Protein AF-Q2N746-F1 (afdb_monomer_lite)

Radius of gyration: 33.72 Å; chains: 1; bounding box: 62×57×76 Å

Secondary structure (DSSP, 8-state):
--HHHHHHHHHHHHHHHHH-----HHHH---------HHHHTTT--PPPPP-HHHHTTTTHHHHHHHHHHHHHHHHHHHHHHHHHHHHHHHHHHHHHHHHHHHHHHHHH-

Organism: Erythrobacter litoralis (strain HTCC2594) (NCBI:txid314225)

Sequence (110 aa):
MNTLRLGLVAAGTLALAACGGAEDASDEAMADTVEMPADEAMADVTEEPVADDAAVAGTDDADDAANVRAAEQASTEAAGEAAAAAAADVQAAIDAAEGAAADAEDAVER

Foldseek 3Di:
DVVVVVVVVVVVVVVCVVVPPPPVCCVVDPPPPPPQPPCNVCVPPPDDDDDDVVVVPCPVCPVVVVVVVVVVVVVVVVVVVVVVVVVVVVVVVVVVVVVVVVVVVVVVVD

pLDDT: mean 78.34, std 15.54, range [49.16, 98.44]

Structure (mmCIF, N/CA/C/O backbone):
data_AF-Q2N746-F1
#
_entry.id   AF-Q2N746-F1
#
loop_
_atom_site.group_PDB
_atom_site.id
_atom_site.type_symbol
_atom_site.label_atom_id
_atom_site.label_alt_id
_atom_site.label_comp_id
_atom_site.label_asym_id
_atom_site.label_entity_id
_atom_site.label_seq_id
_atom_site.pdbx_PDB_ins_code
_atom_site.Cartn_x
_atom_site.Cartn_y
_atom_site.Cartn_z
_atom_site.occupancy
_atom_site.B_iso_or_equiv
_atom_site.auth_seq_id
_atom_site.auth_comp_id
_atom_site.auth_asym_id
_atom_site.auth_atom_id
_atom_site.pdbx_PDB_model_num
ATOM 1 N N . MET A 1 1 ? -34.026 -27.835 1.831 1.00 54.91 1 MET A N 1
ATOM 2 C CA . MET A 1 1 ? -32.956 -27.462 0.868 1.00 54.91 1 MET A CA 1
ATOM 3 C C . MET A 1 1 ? -31.530 -27.545 1.438 1.00 54.91 1 MET A C 1
ATOM 5 O O . MET A 1 1 ? -30.602 -27.175 0.733 1.00 54.91 1 MET A O 1
ATOM 9 N N . ASN A 1 2 ? -31.310 -28.070 2.656 1.00 51.53 2 ASN A N 1
ATOM 10 C CA . ASN A 1 2 ? -29.958 -28.207 3.229 1.00 51.53 2 ASN A CA 1
ATOM 11 C C . ASN A 1 2 ? -29.318 -29.591 3.017 1.00 51.53 2 ASN A C 1
ATOM 13 O O . ASN A 1 2 ? -28.110 -29.734 3.132 1.00 51.53 2 ASN A O 1
ATOM 17 N N . THR A 1 3 ? -30.114 -30.601 2.661 1.00 56.78 3 THR A N 1
ATOM 18 C CA . THR A 1 3 ? -29.651 -31.976 2.412 1.00 56.78 3 THR A CA 1
ATOM 19 C C . THR A 1 3 ? -28.999 -32.146 1.038 1.00 56.78 3 THR A C 1
ATOM 21 O O . THR A 1 3 ? -28.053 -32.911 0.904 1.00 56.78 3 THR A O 1
ATOM 24 N N . LEU A 1 4 ? -29.433 -31.377 0.030 1.00 60.44 4 LEU A N 1
ATOM 25 C CA . LEU A 1 4 ? -28.872 -31.425 -1.328 1.00 60.44 4 LEU A CA 1
ATOM 26 C C . LEU A 1 4 ? -27.426 -30.894 -1.390 1.00 60.44 4 LEU A C 1
ATOM 28 O O . LEU A 1 4 ? -26.620 -31.384 -2.171 1.00 60.44 4 LEU A O 1
ATOM 32 N N . ARG A 1 5 ? -27.080 -29.928 -0.527 1.00 60.81 5 ARG A N 1
ATOM 33 C CA . ARG A 1 5 ? -25.721 -29.363 -0.436 1.00 60.81 5 ARG A CA 1
ATOM 34 C C . ARG A 1 5 ? -24.724 -30.331 0.204 1.00 60.81 5 ARG A C 1
ATOM 36 O O . ARG A 1 5 ? -23.565 -30.341 -0.186 1.00 60.81 5 ARG A O 1
ATOM 43 N N . LEU A 1 6 ? -25.182 -31.173 1.133 1.00 60.16 6 LEU A N 1
ATOM 44 C CA . LEU A 1 6 ? -24.327 -32.144 1.818 1.00 60.16 6 LEU A CA 1
ATOM 45 C C . LEU A 1 6 ? -23.906 -33.300 0.893 1.00 60.16 6 LEU A C 1
ATOM 47 O O . LEU A 1 6 ? -22.786 -33.791 0.991 1.00 60.16 6 LEU A O 1
ATOM 51 N N . GLY A 1 7 ? -24.770 -33.689 -0.053 1.00 59.88 7 GLY A N 1
ATOM 52 C CA . GLY A 1 7 ? -24.459 -34.734 -1.036 1.00 59.88 7 GLY A CA 1
ATOM 53 C C . GLY A 1 7 ? -23.423 -34.321 -2.088 1.00 59.88 7 GLY A C 1
ATOM 54 O O . GLY A 1 7 ? -22.619 -35.147 -2.509 1.00 59.88 7 GLY A O 1
ATOM 55 N N . LEU A 1 8 ? -23.396 -33.044 -2.487 1.00 63.72 8 LEU A N 1
ATOM 56 C CA . LEU A 1 8 ? -22.484 -32.555 -3.530 1.00 63.72 8 LEU A CA 1
ATOM 57 C C . LEU A 1 8 ? -21.027 -32.463 -3.043 1.00 63.72 8 LEU A C 1
ATOM 59 O O . LEU A 1 8 ? -20.106 -32.760 -3.798 1.00 63.72 8 LEU A O 1
ATOM 63 N N . VAL A 1 9 ? -20.821 -32.140 -1.762 1.00 64.69 9 VAL A N 1
ATOM 64 C CA . VAL A 1 9 ? -19.487 -32.130 -1.135 1.00 64.69 9 VAL A CA 1
ATOM 65 C C . VAL A 1 9 ? -18.905 -33.546 -1.043 1.00 64.69 9 VAL A C 1
ATOM 67 O O . VAL A 1 9 ? -17.720 -33.738 -1.297 1.00 64.69 9 VAL A O 1
ATOM 70 N N . ALA A 1 10 ? -19.740 -34.550 -0.757 1.00 62.53 10 ALA A N 1
ATOM 71 C CA . ALA A 1 10 ? -19.304 -35.944 -0.656 1.00 62.53 10 ALA A CA 1
ATOM 72 C C . ALA A 1 10 ? -18.904 -36.560 -2.012 1.00 62.53 10 ALA A C 1
ATOM 74 O O . ALA A 1 10 ? -18.025 -37.413 -2.063 1.00 62.53 10 ALA A O 1
ATOM 75 N N . ALA A 1 11 ? -19.518 -36.125 -3.117 1.00 61.44 11 ALA A N 1
ATOM 76 C CA . ALA A 1 11 ? -19.143 -36.589 -4.454 1.00 61.44 11 ALA A CA 1
ATOM 77 C C . ALA A 1 11 ? -17.825 -35.962 -4.948 1.00 61.44 11 ALA A C 1
ATOM 79 O O . ALA A 1 11 ? -17.054 -36.617 -5.649 1.00 61.44 11 ALA A O 1
ATOM 80 N N . GLY A 1 12 ? -17.540 -34.713 -4.556 1.00 62.84 12 GLY A N 1
ATOM 81 C CA . GLY A 1 12 ? -16.310 -34.013 -4.935 1.00 62.84 12 GLY A CA 1
ATOM 82 C C . GLY A 1 12 ? -15.044 -34.645 -4.349 1.00 62.84 12 GLY A C 1
ATOM 83 O O . GLY A 1 12 ? -14.039 -34.751 -5.045 1.00 62.84 12 GLY A O 1
ATOM 84 N N . THR A 1 13 ? -15.091 -35.135 -3.107 1.00 62.78 13 THR A N 1
ATOM 85 C CA . THR A 1 13 ? -13.925 -35.770 -2.467 1.00 62.78 13 THR A CA 1
ATOM 86 C C . THR A 1 13 ? -13.558 -37.114 -3.102 1.00 62.78 13 THR A C 1
ATOM 88 O O . THR A 1 13 ? -12.373 -37.416 -3.220 1.00 62.78 13 THR A O 1
ATOM 91 N N . LEU A 1 14 ? -14.537 -37.890 -3.589 1.00 60.69 14 LEU A N 1
ATOM 92 C CA . LEU A 1 14 ? -14.268 -39.126 -4.340 1.00 60.69 14 LEU A CA 1
ATOM 93 C C . LEU A 1 14 ? -13.684 -38.852 -5.737 1.00 60.69 14 LEU A C 1
ATOM 95 O O . LEU A 1 14 ? -12.874 -39.641 -6.216 1.00 60.69 14 LEU A O 1
ATOM 99 N N . ALA A 1 15 ? -14.060 -37.741 -6.380 1.00 62.09 15 ALA A N 1
ATOM 100 C CA . ALA A 1 15 ? -13.501 -37.340 -7.674 1.00 62.09 15 ALA A CA 1
ATOM 101 C C . ALA A 1 15 ? -12.069 -36.780 -7.550 1.00 62.09 15 ALA A C 1
ATOM 103 O O . ALA A 1 15 ? -11.232 -37.068 -8.403 1.00 62.09 15 ALA A O 1
ATOM 104 N N . LEU A 1 16 ? -11.755 -36.050 -6.469 1.00 57.09 16 LEU A N 1
ATOM 105 C CA . LEU A 1 16 ? -10.382 -35.623 -6.165 1.00 57.09 16 LEU A CA 1
ATOM 106 C C . LEU A 1 16 ? -9.461 -36.809 -5.850 1.00 57.09 16 LEU A C 1
ATOM 108 O O . LEU A 1 16 ? -8.300 -36.775 -6.228 1.00 57.09 16 LEU A O 1
ATOM 112 N N . ALA A 1 17 ? -9.965 -37.875 -5.221 1.00 59.19 17 ALA A N 1
ATOM 113 C CA . ALA A 1 17 ? -9.172 -39.083 -4.973 1.00 59.19 17 ALA A CA 1
ATOM 114 C C . ALA A 1 17 ? -8.845 -39.870 -6.258 1.00 59.19 17 ALA A C 1
ATOM 116 O O . ALA A 1 17 ? -7.874 -40.617 -6.287 1.00 59.19 17 ALA A O 1
ATOM 117 N N . ALA A 1 18 ? -9.637 -39.699 -7.322 1.00 56.69 18 ALA A N 1
ATOM 118 C CA . ALA A 1 18 ? -9.404 -40.336 -8.619 1.00 56.69 18 ALA A CA 1
ATOM 119 C C . ALA A 1 18 ? -8.591 -39.467 -9.599 1.00 56.69 18 ALA A C 1
ATOM 121 O O . ALA A 1 18 ? -8.059 -39.995 -10.570 1.00 56.69 18 ALA A O 1
ATOM 122 N N . CYS A 1 19 ? -8.499 -38.151 -9.365 1.00 62.19 19 CYS A N 1
ATOM 123 C CA . CYS A 1 19 ? -7.763 -37.197 -10.209 1.00 62.19 19 CYS A CA 1
ATOM 124 C C . CYS A 1 19 ? -6.642 -36.455 -9.448 1.00 62.19 19 CYS A C 1
ATOM 126 O O . CYS A 1 19 ? -6.139 -35.435 -9.912 1.00 62.19 19 CYS A O 1
ATOM 128 N N . GLY A 1 20 ? -6.293 -36.939 -8.258 1.00 57.47 20 GLY A N 1
ATOM 129 C CA . GLY A 1 20 ? -5.381 -36.298 -7.313 1.00 57.47 20 GLY A CA 1
ATOM 130 C C . GLY A 1 20 ? -4.724 -37.316 -6.389 1.00 57.47 20 GLY A C 1
ATOM 131 O O . GLY A 1 20 ? -4.547 -37.055 -5.199 1.00 57.47 20 GLY A O 1
ATOM 132 N N . GLY A 1 21 ? -4.370 -38.482 -6.940 1.00 56.94 21 GLY A N 1
ATOM 133 C CA . GLY A 1 21 ? -3.205 -39.194 -6.438 1.00 56.94 21 GLY A CA 1
ATOM 134 C C . GLY A 1 21 ? -2.034 -38.231 -6.574 1.00 56.94 21 GLY A C 1
ATOM 135 O O . GLY A 1 21 ? -1.675 -37.828 -7.673 1.00 56.94 21 GLY A O 1
ATOM 136 N N . ALA A 1 22 ? -1.532 -37.730 -5.452 1.00 62.94 22 ALA A N 1
ATOM 137 C CA . ALA A 1 22 ? -0.241 -37.073 -5.443 1.00 62.94 22 ALA A CA 1
ATOM 138 C C . ALA A 1 22 ? 0.797 -38.196 -5.436 1.00 62.94 22 ALA A C 1
ATOM 140 O O . ALA A 1 22 ? 1.380 -38.497 -4.395 1.00 62.94 22 ALA A O 1
ATOM 141 N N . GLU A 1 23 ? 0.948 -38.895 -6.562 1.00 61.31 23 GLU A N 1
ATOM 142 C CA . GLU A 1 23 ? 2.216 -39.555 -6.828 1.00 61.31 23 GLU A CA 1
ATOM 143 C C . GLU A 1 23 ? 3.280 -38.450 -6.842 1.00 61.31 23 GLU A C 1
ATOM 145 O O . GLU A 1 23 ? 3.201 -37.500 -7.627 1.00 61.31 23 GLU A O 1
ATOM 150 N N . ASP A 1 24 ? 4.219 -38.516 -5.900 1.00 58.41 24 ASP A N 1
ATOM 151 C CA . ASP A 1 24 ? 5.359 -37.613 -5.853 1.00 58.41 24 ASP A CA 1
ATOM 152 C C . ASP A 1 24 ? 6.273 -37.936 -7.038 1.00 58.41 24 ASP A C 1
ATOM 154 O O . ASP A 1 24 ? 7.184 -38.746 -6.935 1.00 58.41 24 ASP A O 1
ATOM 158 N N . ALA A 1 25 ? 6.019 -37.304 -8.187 1.00 59.12 25 ALA A N 1
ATOM 159 C CA . ALA A 1 25 ? 6.818 -37.479 -9.404 1.00 59.12 25 ALA A CA 1
ATOM 160 C C . ALA A 1 25 ? 8.294 -37.050 -9.239 1.00 59.12 25 ALA A C 1
ATOM 162 O O . ALA A 1 25 ? 9.078 -37.165 -10.181 1.00 59.12 25 ALA A O 1
ATOM 163 N N . SER A 1 26 ? 8.660 -36.534 -8.062 1.00 61.50 26 SER A N 1
ATOM 164 C CA . SER A 1 26 ? 10.025 -36.203 -7.666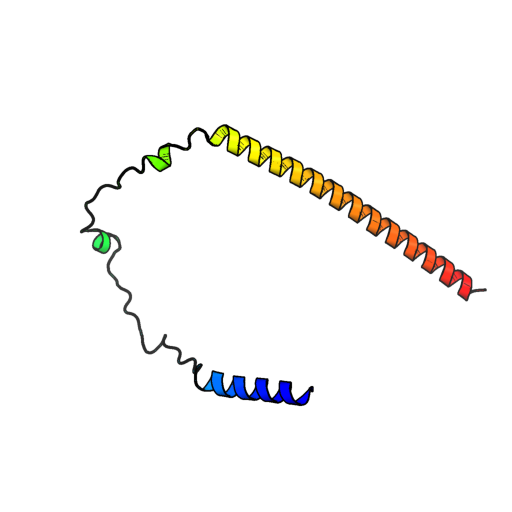 1.00 61.50 26 SER A CA 1
ATOM 165 C C . SER A 1 26 ? 10.938 -37.437 -7.603 1.00 61.50 26 SER A C 1
ATOM 167 O O . SER A 1 26 ? 12.134 -37.296 -7.849 1.00 61.50 26 SER A O 1
ATOM 169 N N . ASP A 1 27 ? 10.399 -38.632 -7.318 1.00 61.16 27 ASP A N 1
ATOM 170 C CA . ASP A 1 27 ? 11.186 -39.871 -7.194 1.00 61.16 27 ASP A CA 1
ATOM 171 C C . ASP A 1 27 ? 11.374 -40.602 -8.544 1.00 61.16 27 ASP A C 1
ATOM 173 O O . ASP A 1 27 ? 12.452 -41.138 -8.818 1.00 61.16 27 ASP A O 1
ATOM 177 N N . GLU A 1 28 ? 10.368 -40.610 -9.431 1.00 61.41 28 GLU A N 1
ATOM 178 C CA . GLU A 1 28 ? 10.468 -41.248 -10.759 1.00 61.41 28 GLU A CA 1
ATOM 179 C C . GLU A 1 28 ? 11.226 -40.411 -11.798 1.00 61.41 28 GLU A C 1
ATOM 181 O O . GLU A 1 28 ? 11.710 -40.952 -12.797 1.00 61.41 28 GLU A O 1
ATOM 186 N N . ALA A 1 29 ? 11.345 -39.104 -11.571 1.00 62.84 29 ALA A N 1
ATOM 187 C CA . ALA A 1 29 ? 12.133 -38.200 -12.390 1.00 62.84 29 ALA A CA 1
ATOM 188 C C . ALA A 1 29 ? 13.227 -37.566 -11.530 1.00 62.84 29 ALA A C 1
ATOM 190 O O . ALA A 1 29 ? 13.160 -36.391 -11.174 1.00 62.84 29 ALA A O 1
ATOM 191 N N . MET A 1 30 ? 14.285 -38.336 -11.264 1.00 61.53 30 MET A N 1
ATOM 192 C CA . MET A 1 30 ? 15.605 -37.752 -11.032 1.00 61.53 30 MET A CA 1
ATOM 193 C C . MET A 1 30 ? 15.964 -36.992 -12.310 1.00 61.53 30 MET A C 1
ATOM 195 O O . MET A 1 30 ? 16.533 -37.559 -13.240 1.00 61.53 30 MET A O 1
ATOM 199 N N . ALA A 1 31 ? 15.515 -35.740 -12.418 1.00 65.69 31 ALA A N 1
ATOM 200 C CA . ALA A 1 31 ? 15.947 -34.857 -13.477 1.00 65.69 31 ALA A CA 1
ATOM 201 C C . ALA A 1 31 ? 17.453 -34.730 -13.292 1.00 65.69 31 ALA A C 1
ATOM 203 O O . ALA A 1 31 ? 17.905 -34.121 -12.322 1.00 65.69 31 ALA A O 1
ATOM 204 N N . ASP A 1 32 ? 18.214 -35.378 -14.174 1.00 68.25 32 ASP A N 1
ATOM 205 C CA . ASP A 1 32 ? 19.646 -35.167 -14.249 1.00 68.25 32 ASP A CA 1
ATOM 206 C C . ASP A 1 32 ? 19.844 -33.651 -14.297 1.00 68.25 32 ASP A C 1
ATOM 208 O O . ASP A 1 32 ? 19.348 -32.983 -15.212 1.00 68.25 32 ASP A O 1
ATOM 212 N N . THR A 1 33 ? 20.493 -33.085 -13.275 1.00 66.38 33 THR A N 1
ATOM 213 C CA . THR A 1 33 ? 20.951 -31.702 -13.350 1.00 66.38 33 THR A CA 1
ATOM 214 C C . THR A 1 33 ? 21.718 -31.612 -14.657 1.00 66.38 33 THR A C 1
ATOM 216 O O . THR A 1 33 ? 22.663 -32.368 -14.882 1.00 66.38 33 THR A O 1
ATOM 219 N N . VAL A 1 34 ? 21.276 -30.739 -15.559 1.00 73.88 34 VAL A N 1
ATOM 220 C CA . VAL A 1 34 ? 22.076 -30.385 -16.726 1.00 73.88 34 VAL A CA 1
ATOM 221 C C . VAL A 1 34 ? 23.309 -29.679 -16.180 1.00 73.88 34 VAL A C 1
ATOM 223 O O . VAL A 1 34 ? 23.308 -28.472 -15.967 1.00 73.88 34 VAL A O 1
ATOM 226 N N . GLU A 1 35 ? 24.354 -30.461 -15.915 1.00 74.81 35 GLU A N 1
ATOM 227 C CA . GLU A 1 35 ? 25.698 -30.038 -15.501 1.00 74.81 35 GLU A CA 1
ATOM 228 C C . GLU A 1 35 ? 26.431 -29.330 -16.655 1.00 74.81 35 GLU A C 1
ATOM 230 O O . GLU A 1 35 ? 27.645 -29.447 -16.795 1.00 74.81 35 GLU A O 1
ATOM 235 N N . MET A 1 36 ? 25.699 -28.639 -17.534 1.00 75.81 36 MET A N 1
ATOM 236 C CA . MET A 1 36 ? 26.289 -27.804 -18.566 1.00 75.81 36 MET A CA 1
ATOM 237 C C . MET A 1 36 ? 26.576 -26.447 -17.925 1.00 75.81 36 MET A C 1
ATOM 239 O O . MET A 1 36 ? 25.630 -25.752 -17.535 1.00 75.81 36 MET A O 1
ATOM 243 N N . PRO A 1 37 ? 27.855 -26.059 -17.771 1.00 84.50 37 PRO A N 1
ATOM 244 C CA . PRO A 1 37 ? 28.205 -24.747 -17.255 1.00 84.50 37 PRO A CA 1
ATOM 245 C C . PRO A 1 37 ? 27.498 -23.660 -18.066 1.00 84.50 37 PRO A C 1
ATOM 247 O O . PRO A 1 37 ? 27.369 -23.774 -19.284 1.00 84.50 37 PRO A O 1
ATOM 250 N N . ALA A 1 38 ? 27.065 -22.587 -17.402 1.00 83.62 38 ALA A N 1
ATOM 251 C CA . ALA A 1 38 ? 26.378 -21.480 -18.071 1.00 83.62 38 ALA A CA 1
ATOM 252 C C . ALA A 1 38 ? 27.196 -20.921 -19.251 1.00 83.62 38 ALA A C 1
ATOM 254 O O . ALA A 1 38 ? 26.629 -20.568 -20.280 1.00 83.62 38 ALA A O 1
ATOM 255 N N . ASP A 1 39 ? 28.525 -20.912 -19.127 1.00 81.44 39 ASP A N 1
ATOM 256 C CA . ASP A 1 39 ? 29.441 -20.495 -20.190 1.00 81.44 39 ASP A CA 1
ATOM 257 C C . ASP A 1 39 ? 29.398 -21.423 -21.416 1.00 81.44 39 ASP A C 1
ATOM 259 O O . ASP A 1 39 ? 29.478 -20.951 -22.546 1.00 81.44 39 ASP A O 1
ATOM 263 N N . GLU A 1 40 ? 29.233 -22.734 -21.215 1.00 84.25 40 GLU A N 1
ATOM 264 C CA . GLU A 1 40 ? 29.100 -23.711 -22.303 1.00 84.25 40 GLU A CA 1
ATOM 265 C C . GLU A 1 40 ? 27.735 -23.587 -22.992 1.00 84.25 40 GLU A C 1
ATOM 267 O O . GLU A 1 40 ? 27.656 -23.625 -24.216 1.00 84.25 40 GLU A O 1
ATOM 272 N N . ALA A 1 41 ? 26.672 -23.324 -22.225 1.00 85.00 41 ALA A N 1
ATOM 273 C CA . ALA A 1 41 ? 25.336 -23.062 -22.764 1.00 85.00 41 ALA A CA 1
ATOM 274 C C . ALA A 1 41 ? 25.265 -21.776 -23.611 1.00 85.00 41 ALA A C 1
ATOM 276 O O . ALA A 1 41 ? 24.439 -21.669 -24.517 1.00 85.00 41 ALA A O 1
ATOM 277 N N . MET A 1 42 ? 26.121 -20.799 -23.307 1.00 86.38 42 MET A N 1
ATOM 278 C CA . MET A 1 42 ? 26.188 -19.501 -23.981 1.00 86.38 42 MET A CA 1
ATOM 279 C C . MET A 1 42 ? 27.262 -19.451 -25.079 1.00 86.38 42 MET A C 1
ATOM 281 O O . MET A 1 42 ? 27.395 -18.421 -25.735 1.00 86.38 42 MET A O 1
ATOM 285 N N . ALA A 1 43 ? 28.025 -20.529 -25.301 1.00 89.12 43 ALA A N 1
ATOM 286 C CA . ALA A 1 43 ? 29.184 -20.526 -26.199 1.00 89.12 43 ALA A CA 1
ATOM 287 C C . ALA A 1 43 ? 28.823 -20.222 -27.665 1.00 89.12 43 ALA A C 1
ATOM 289 O O . ALA A 1 43 ? 29.626 -19.638 -28.393 1.00 89.12 43 ALA A O 1
ATOM 290 N N . ASP A 1 44 ? 27.611 -20.598 -28.077 1.00 89.25 44 ASP A N 1
ATOM 291 C CA . ASP A 1 44 ? 27.092 -20.375 -29.429 1.00 89.25 44 ASP A CA 1
ATOM 292 C C . ASP A 1 44 ? 26.393 -19.010 -29.594 1.00 89.25 44 ASP A C 1
ATOM 294 O O . ASP A 1 44 ? 26.041 -18.636 -30.713 1.00 89.25 44 ASP A O 1
ATOM 298 N N . VAL A 1 45 ? 26.201 -18.248 -28.508 1.00 90.38 45 VAL A N 1
ATOM 299 C CA . VAL A 1 45 ? 25.636 -16.891 -28.556 1.00 90.38 45 VAL A CA 1
ATOM 300 C C . VAL A 1 45 ? 26.769 -15.914 -28.843 1.00 90.38 45 VAL A C 1
ATOM 302 O O . VAL A 1 45 ? 27.617 -15.642 -27.993 1.00 90.38 45 VAL A O 1
ATOM 305 N N . THR A 1 46 ? 26.793 -15.387 -30.062 1.00 88.56 46 THR A N 1
ATOM 306 C CA . THR A 1 46 ? 27.853 -14.470 -30.530 1.00 88.56 46 THR A CA 1
ATOM 307 C C . THR A 1 46 ? 27.327 -13.073 -30.828 1.00 88.56 46 THR A C 1
ATOM 309 O O . THR A 1 46 ? 28.097 -12.147 -31.079 1.00 88.56 46 THR A O 1
ATOM 312 N N . GLU A 1 47 ? 26.008 -12.923 -30.795 1.00 90.12 47 GLU A N 1
ATOM 313 C CA . GLU A 1 47 ? 25.297 -11.694 -31.051 1.00 90.12 47 GLU A CA 1
ATOM 314 C C . GLU A 1 47 ? 25.542 -10.691 -29.926 1.00 90.12 47 GLU A C 1
ATOM 316 O O . GLU A 1 47 ? 25.318 -10.962 -28.744 1.00 90.12 47 GLU A O 1
ATOM 321 N N . GLU A 1 48 ? 25.966 -9.490 -30.310 1.00 87.50 48 GLU A N 1
ATOM 322 C CA . GLU A 1 48 ? 25.987 -8.366 -29.388 1.00 87.50 48 GLU A CA 1
ATOM 323 C C . GLU A 1 48 ? 24.547 -7.969 -29.025 1.00 87.50 48 GLU A C 1
ATOM 325 O O . GLU A 1 48 ? 23.658 -8.000 -29.887 1.00 87.50 48 GLU A O 1
ATOM 330 N N . PRO A 1 49 ? 24.291 -7.577 -27.764 1.00 84.69 49 PRO A N 1
ATOM 331 C CA . PRO A 1 49 ? 22.985 -7.075 -27.371 1.00 84.69 49 PRO A CA 1
ATOM 332 C C . PRO A 1 49 ? 22.619 -5.869 -28.241 1.00 84.69 49 PRO A C 1
ATOM 334 O O . PRO A 1 49 ? 23.366 -4.894 -28.335 1.00 84.69 49 PRO A O 1
ATOM 337 N N . VAL A 1 50 ? 21.456 -5.941 -28.885 1.00 89.81 50 VAL A N 1
ATOM 338 C CA . VAL A 1 50 ? 20.948 -4.844 -29.710 1.00 89.81 50 VAL A CA 1
ATOM 339 C C . VAL A 1 50 ? 20.470 -3.728 -28.788 1.00 89.81 50 VAL A C 1
ATOM 341 O O . VAL A 1 50 ? 19.714 -3.975 -27.848 1.00 89.81 50 VAL A O 1
ATOM 344 N N . ALA A 1 51 ? 20.912 -2.500 -29.057 1.00 85.44 51 ALA A N 1
ATOM 345 C CA . ALA A 1 51 ? 20.440 -1.331 -28.333 1.00 85.44 51 ALA A CA 1
ATOM 346 C C . ALA A 1 51 ? 18.931 -1.146 -28.554 1.00 85.44 51 ALA A C 1
ATOM 348 O O . ALA A 1 51 ? 18.457 -1.116 -29.690 1.00 85.44 51 ALA A O 1
ATOM 349 N N . ASP A 1 52 ? 18.188 -1.020 -27.458 1.00 86.19 52 ASP A N 1
ATOM 350 C CA . ASP A 1 52 ? 16.777 -0.656 -27.493 1.00 86.19 52 ASP A CA 1
ATOM 351 C C . ASP A 1 52 ? 16.655 0.873 -27.478 1.00 86.19 52 ASP A C 1
ATOM 353 O O . ASP A 1 52 ? 16.711 1.506 -26.423 1.00 86.19 52 ASP A O 1
ATOM 357 N N . ASP A 1 53 ? 16.498 1.475 -28.658 1.00 79.44 53 ASP A N 1
ATOM 358 C CA . ASP A 1 53 ? 16.341 2.926 -28.805 1.00 79.44 53 ASP A CA 1
ATOM 359 C C . ASP A 1 53 ? 15.098 3.460 -28.061 1.00 79.44 53 ASP A C 1
ATOM 361 O O . ASP A 1 53 ? 15.083 4.620 -27.639 1.00 79.44 53 ASP A O 1
ATOM 365 N N . ALA A 1 54 ? 14.069 2.627 -27.842 1.00 79.56 54 ALA A N 1
ATOM 366 C CA . ALA A 1 54 ? 12.888 3.016 -27.071 1.00 79.56 54 ALA A CA 1
ATOM 367 C C . ALA A 1 54 ? 13.176 3.094 -25.563 1.00 79.56 54 ALA A C 1
ATOM 369 O O . ALA A 1 54 ? 12.528 3.877 -24.868 1.00 79.56 54 ALA A O 1
ATOM 370 N N . ALA A 1 55 ? 14.186 2.376 -25.064 1.00 72.12 55 ALA A N 1
ATOM 371 C CA . ALA A 1 55 ?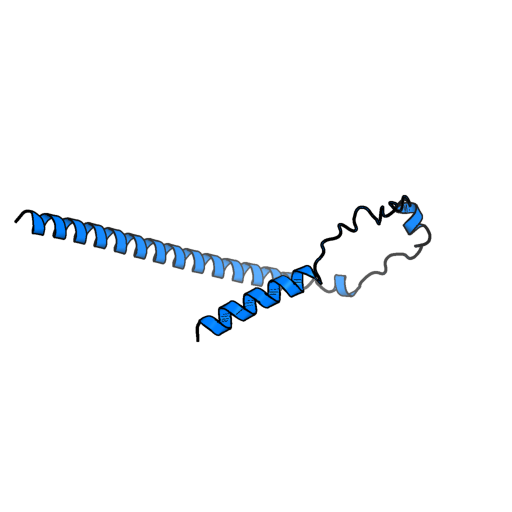 14.646 2.513 -23.682 1.00 72.12 55 ALA A CA 1
ATOM 372 C C . ALA A 1 55 ? 15.341 3.866 -23.424 1.00 72.12 55 ALA A C 1
ATOM 374 O O . ALA A 1 55 ? 15.383 4.335 -22.288 1.00 72.12 55 ALA A O 1
ATOM 375 N N . VAL A 1 56 ? 15.862 4.523 -24.469 1.00 64.06 56 VAL A N 1
ATOM 376 C CA . VAL A 1 56 ? 16.564 5.820 -24.371 1.00 64.06 56 VAL A CA 1
ATOM 377 C C . VAL A 1 56 ? 15.601 7.013 -24.485 1.00 64.06 56 VAL A C 1
ATOM 379 O O . VAL A 1 56 ? 15.957 8.137 -24.136 1.00 64.06 56 VAL A O 1
ATOM 382 N N . ALA A 1 57 ? 14.362 6.788 -24.930 1.00 61.16 57 ALA A N 1
ATOM 383 C CA . ALA A 1 57 ? 13.365 7.838 -25.156 1.00 61.16 57 ALA A CA 1
ATOM 384 C C . ALA A 1 57 ? 12.722 8.411 -23.869 1.00 61.16 57 ALA A C 1
ATOM 386 O O . ALA A 1 57 ? 11.970 9.379 -23.953 1.00 61.16 57 ALA A O 1
ATOM 387 N N . GLY A 1 58 ? 13.023 7.859 -22.687 1.00 58.25 58 GLY A N 1
ATOM 388 C CA . GLY A 1 58 ? 12.409 8.229 -21.399 1.00 58.25 58 GLY A CA 1
ATOM 389 C C . GLY A 1 58 ? 12.977 9.472 -20.698 1.00 58.25 58 GLY A C 1
ATOM 390 O O . GLY A 1 58 ? 12.629 9.758 -19.561 1.00 58.25 58 GLY A O 1
ATOM 391 N N . THR A 1 59 ? 13.859 10.266 -21.311 1.00 56.25 59 THR A N 1
ATOM 392 C CA . THR A 1 59 ? 14.479 11.404 -20.592 1.00 56.25 59 THR A CA 1
ATOM 393 C C . THR A 1 59 ? 13.541 12.594 -20.311 1.00 56.25 59 THR A C 1
ATOM 395 O O . THR A 1 59 ? 14.000 13.589 -19.756 1.00 56.25 59 THR A O 1
ATOM 398 N N . ASP A 1 60 ? 12.251 12.499 -20.657 1.00 55.81 60 ASP A N 1
ATOM 399 C CA . ASP A 1 60 ? 11.189 13.456 -20.283 1.00 55.81 60 ASP A CA 1
ATOM 400 C C . ASP A 1 60 ? 10.482 13.076 -18.952 1.00 55.81 60 ASP A C 1
ATOM 402 O O . ASP A 1 60 ? 9.567 13.757 -18.500 1.00 55.81 60 ASP A O 1
ATOM 406 N N . ASP A 1 61 ? 10.938 12.013 -18.269 1.00 58.03 61 ASP A N 1
ATOM 407 C CA . ASP A 1 61 ? 10.373 11.472 -17.013 1.00 58.03 61 ASP A CA 1
ATOM 408 C C . ASP A 1 61 ? 10.550 12.373 -15.770 1.00 58.03 61 ASP A C 1
ATOM 410 O O . ASP A 1 61 ? 10.067 12.057 -14.678 1.00 58.03 61 ASP A O 1
ATOM 414 N N . ALA A 1 62 ? 11.257 13.501 -15.883 1.00 62.66 62 ALA A N 1
ATOM 415 C CA . ALA A 1 62 ? 11.511 14.382 -14.741 1.00 62.66 62 ALA A CA 1
ATOM 416 C C . ALA A 1 6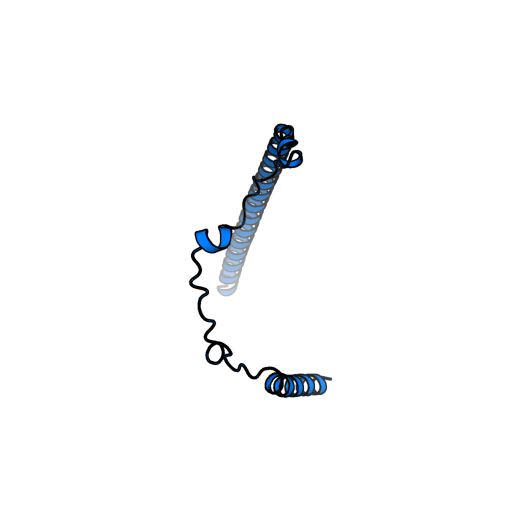2 ? 10.223 15.039 -14.207 1.00 62.66 62 ALA A C 1
ATOM 418 O O . ALA A 1 62 ? 10.058 15.163 -12.987 1.00 62.66 62 ALA A O 1
ATOM 419 N N . ASP A 1 63 ? 9.310 15.419 -15.105 1.00 68.88 63 ASP A N 1
ATOM 420 C CA . ASP A 1 63 ? 8.008 15.989 -14.747 1.00 68.88 63 ASP A CA 1
ATOM 421 C C . ASP A 1 63 ? 7.052 14.914 -14.207 1.00 68.88 63 ASP A C 1
ATOM 423 O O . ASP A 1 63 ? 6.324 15.158 -13.241 1.00 68.88 63 ASP A O 1
ATOM 427 N N . ASP A 1 64 ? 7.110 13.692 -14.741 1.00 76.75 64 ASP A N 1
ATOM 428 C CA . ASP A 1 64 ? 6.257 12.589 -14.289 1.00 76.75 64 ASP A CA 1
ATOM 429 C C . ASP A 1 64 ? 6.667 12.109 -12.885 1.00 76.75 64 ASP A C 1
ATOM 431 O O . ASP A 1 64 ? 5.842 11.991 -11.975 1.00 76.75 64 ASP A O 1
ATOM 435 N N . ALA A 1 65 ? 7.973 11.994 -12.628 1.00 81.69 65 ALA A N 1
ATOM 436 C CA . ALA A 1 65 ? 8.500 11.689 -11.300 1.00 81.69 65 ALA A CA 1
ATOM 437 C C . ALA A 1 65 ? 8.224 12.798 -10.263 1.00 81.69 65 ALA A C 1
ATOM 439 O O . ALA A 1 65 ? 8.158 12.528 -9.057 1.00 81.69 65 ALA A O 1
ATOM 440 N N . ALA A 1 66 ? 8.103 14.062 -10.678 1.00 85.12 66 ALA A N 1
ATOM 441 C CA . ALA A 1 66 ? 7.702 15.155 -9.791 1.00 85.12 66 ALA A CA 1
ATOM 442 C C . ALA A 1 66 ? 6.202 15.096 -9.460 1.00 85.12 66 ALA A C 1
ATOM 444 O O . ALA A 1 66 ? 5.835 15.225 -8.289 1.00 85.12 66 ALA A O 1
ATOM 445 N N . ASN A 1 67 ? 5.359 14.825 -10.457 1.00 86.88 67 ASN A N 1
ATOM 446 C CA . ASN A 1 67 ? 3.912 14.699 -10.288 1.00 86.88 67 ASN A CA 1
ATOM 447 C C . ASN A 1 67 ? 3.527 13.494 -9.425 1.00 86.88 67 ASN A C 1
ATOM 449 O O . ASN A 1 67 ? 2.697 13.633 -8.526 1.00 86.88 67 ASN A O 1
ATOM 453 N N . VAL A 1 68 ? 4.177 12.343 -9.623 1.00 92.06 68 VAL A N 1
ATOM 454 C CA . VAL A 1 68 ? 3.971 11.154 -8.781 1.00 92.06 68 VAL A CA 1
ATOM 455 C C . VAL A 1 68 ? 4.318 11.462 -7.324 1.00 92.06 68 VAL A C 1
ATOM 457 O O . VAL A 1 68 ? 3.518 11.199 -6.432 1.00 92.06 68 VAL A O 1
ATOM 460 N N . ARG A 1 69 ? 5.463 12.104 -7.057 1.00 93.56 69 ARG A N 1
ATOM 461 C CA . ARG A 1 69 ? 5.846 12.475 -5.682 1.00 93.56 69 ARG A CA 1
ATOM 462 C C . ARG A 1 69 ? 4.870 13.459 -5.038 1.00 93.56 69 ARG A C 1
ATOM 464 O O . ARG A 1 69 ? 4.591 13.328 -3.850 1.00 93.56 69 ARG A O 1
ATOM 471 N N . ALA A 1 70 ? 4.354 14.423 -5.799 1.00 94.06 70 ALA A N 1
ATOM 472 C CA . ALA A 1 70 ? 3.353 15.364 -5.301 1.00 94.06 70 ALA A CA 1
ATOM 473 C C . ALA A 1 70 ? 2.023 14.662 -4.968 1.00 94.06 70 ALA A C 1
ATOM 475 O O . ALA A 1 70 ? 1.424 14.938 -3.928 1.00 94.06 70 ALA A O 1
ATOM 476 N N . ALA A 1 71 ? 1.586 13.722 -5.811 1.00 95.25 71 ALA A N 1
ATOM 477 C CA . ALA A 1 71 ? 0.379 12.933 -5.573 1.00 95.25 71 ALA A CA 1
ATOM 478 C C . ALA A 1 71 ? 0.510 12.023 -4.338 1.00 95.25 71 ALA A C 1
ATOM 480 O O . ALA A 1 71 ? -0.400 11.968 -3.510 1.00 95.25 71 ALA A O 1
ATOM 481 N N . GLU A 1 72 ? 1.658 11.363 -4.172 1.00 96.81 72 GLU A N 1
ATOM 482 C CA . GLU A 1 72 ? 1.962 10.525 -3.003 1.00 96.81 72 GLU A CA 1
ATOM 483 C C . GLU A 1 72 ? 1.982 11.335 -1.696 1.00 96.81 72 GLU A C 1
ATOM 485 O O . GLU A 1 72 ? 1.434 10.898 -0.679 1.00 96.81 72 GLU A O 1
ATOM 490 N N . GLN A 1 73 ? 2.560 12.543 -1.716 1.00 96.69 73 GLN A N 1
ATOM 491 C CA . GLN A 1 73 ? 2.555 13.445 -0.558 1.00 96.69 73 GLN A CA 1
ATOM 492 C C . GLN A 1 73 ? 1.132 13.849 -0.162 1.00 96.69 73 GLN A C 1
ATOM 494 O O . GLN A 1 73 ? 0.756 13.671 0.995 1.00 96.69 73 GLN A O 1
ATOM 499 N N . ALA A 1 74 ? 0.317 14.290 -1.125 1.00 97.44 74 ALA A N 1
ATOM 500 C CA . ALA A 1 74 ? -1.075 14.659 -0.870 1.00 97.44 74 ALA A CA 1
ATOM 501 C C . ALA A 1 74 ? -1.903 13.477 -0.327 1.00 97.44 74 ALA A C 1
ATOM 503 O O . ALA A 1 74 ? -2.704 13.641 0.593 1.00 97.44 74 ALA A O 1
ATOM 504 N N . SER A 1 75 ? -1.687 12.272 -0.866 1.00 96.75 75 SER A N 1
ATOM 505 C CA . SER A 1 75 ? -2.334 11.042 -0.387 1.00 96.75 75 SER A CA 1
ATOM 506 C C . SER A 1 75 ? -1.946 10.717 1.060 1.00 96.75 75 SER A C 1
ATOM 508 O O . SER A 1 75 ? -2.802 10.398 1.889 1.00 96.75 75 SER A O 1
ATOM 510 N N . THR A 1 76 ? -0.659 10.849 1.388 1.00 97.62 76 THR A N 1
ATOM 511 C CA . THR A 1 76 ? -0.132 10.577 2.732 1.00 97.62 76 THR A CA 1
ATOM 512 C C . THR A 1 76 ? -0.675 11.565 3.763 1.00 97.62 76 THR A C 1
ATOM 514 O O . THR A 1 76 ? -1.066 11.157 4.858 1.00 97.62 76 THR A O 1
ATOM 517 N N . GLU A 1 77 ? -0.735 12.852 3.418 1.00 98.31 77 GLU A N 1
ATOM 518 C CA . GLU A 1 77 ? -1.299 13.897 4.281 1.00 98.31 77 GLU A CA 1
ATOM 519 C C . GLU A 1 77 ? -2.780 13.630 4.575 1.00 98.31 77 GLU A C 1
ATOM 521 O O . GLU A 1 77 ? -3.174 13.563 5.742 1.00 98.31 77 GLU A O 1
ATOM 526 N N . ALA A 1 78 ? -3.575 13.350 3.537 1.00 97.81 78 ALA A N 1
ATOM 527 C CA . ALA A 1 78 ? -4.993 13.025 3.687 1.00 97.81 78 ALA A CA 1
ATOM 528 C C . ALA A 1 78 ? -5.221 11.761 4.539 1.00 97.81 78 ALA A C 1
ATOM 530 O O . ALA A 1 78 ? -6.127 11.718 5.376 1.00 97.81 78 ALA A O 1
ATOM 531 N N . ALA A 1 79 ? -4.389 10.729 4.362 1.00 97.81 79 ALA A N 1
ATOM 532 C CA . ALA A 1 79 ? -4.450 9.520 5.178 1.00 97.81 79 ALA A CA 1
ATOM 533 C C . ALA A 1 79 ? -4.114 9.803 6.653 1.00 97.81 79 ALA A C 1
ATOM 535 O O . ALA A 1 79 ? -4.767 9.261 7.548 1.00 97.81 79 ALA A O 1
ATOM 536 N N . GLY A 1 80 ? -3.128 10.667 6.913 1.00 98.19 80 GLY A N 1
ATOM 537 C CA . GLY A 1 80 ? -2.759 11.095 8.262 1.00 98.19 80 GLY A CA 1
ATOM 538 C C . GLY A 1 80 ? -3.886 11.852 8.967 1.00 98.19 80 GLY A C 1
ATOM 539 O O . GLY A 1 80 ? -4.200 11.557 10.122 1.00 98.19 80 GLY A O 1
ATOM 540 N N . GLU A 1 81 ? -4.542 12.775 8.266 1.00 98.44 81 GLU A N 1
ATOM 541 C CA . GLU A 1 81 ? -5.698 13.516 8.786 1.00 98.44 81 GLU A CA 1
ATOM 542 C C . GLU A 1 81 ? -6.881 12.590 9.091 1.00 98.44 81 GLU A C 1
ATOM 544 O O . GLU A 1 81 ? -7.476 12.674 10.168 1.00 98.44 81 GLU A O 1
ATOM 549 N N . ALA A 1 82 ? -7.183 11.653 8.188 1.00 97.69 82 ALA A N 1
ATOM 550 C CA . ALA A 1 82 ? -8.233 10.661 8.399 1.00 97.69 82 ALA A CA 1
ATOM 551 C C . ALA A 1 82 ? -7.937 9.748 9.602 1.00 97.69 82 ALA A C 1
ATOM 553 O O . ALA A 1 82 ? -8.833 9.457 10.396 1.00 97.69 82 ALA A O 1
ATOM 554 N N . ALA A 1 83 ? -6.681 9.325 9.773 1.00 98.00 83 ALA A N 1
ATOM 555 C CA . ALA A 1 83 ? -6.265 8.524 10.921 1.00 98.00 83 ALA A CA 1
ATOM 556 C C . ALA A 1 83 ? -6.390 9.301 12.242 1.00 98.00 83 ALA A C 1
ATOM 558 O O . ALA A 1 83 ? -6.863 8.748 13.236 1.00 98.00 83 ALA A O 1
ATOM 559 N N . ALA A 1 84 ? -6.012 10.584 12.254 1.00 98.31 84 ALA A N 1
ATOM 560 C CA . ALA A 1 84 ? -6.158 11.442 13.427 1.00 98.31 84 ALA A CA 1
ATOM 561 C C . ALA A 1 84 ? -7.634 11.649 13.808 1.00 98.31 84 ALA A C 1
ATOM 563 O O . ALA A 1 84 ? -7.979 11.559 14.988 1.00 98.31 84 ALA A O 1
ATOM 564 N N . ALA A 1 85 ? -8.507 11.862 12.819 1.00 98.06 85 ALA A N 1
ATOM 565 C CA . ALA A 1 85 ? -9.948 11.966 13.039 1.00 98.06 85 ALA A CA 1
ATOM 566 C C . ALA A 1 85 ? -10.530 10.667 13.619 1.00 98.06 85 ALA A C 1
ATOM 568 O O . ALA A 1 85 ? -11.201 10.698 14.648 1.00 98.06 85 ALA A O 1
ATOM 569 N N . ALA A 1 86 ? -10.188 9.516 13.034 1.00 97.50 86 ALA A N 1
ATOM 570 C CA . ALA A 1 86 ? -10.648 8.219 13.525 1.00 97.50 86 ALA A CA 1
ATOM 571 C C . ALA A 1 86 ? -10.177 7.933 14.963 1.00 97.50 86 ALA A C 1
ATOM 573 O O . ALA A 1 86 ? -10.937 7.397 15.768 1.00 97.50 86 ALA A O 1
ATOM 574 N N . ALA A 1 87 ? -8.941 8.305 15.310 1.00 97.94 87 ALA A N 1
ATOM 575 C CA . ALA A 1 87 ? -8.434 8.163 16.673 1.00 97.94 87 ALA A CA 1
ATOM 576 C C . ALA A 1 87 ? -9.214 9.035 17.673 1.00 97.94 87 ALA A C 1
ATOM 578 O O . ALA A 1 87 ? -9.532 8.574 18.770 1.00 97.94 87 ALA A O 1
ATOM 579 N N . ALA A 1 88 ? -9.559 10.267 17.287 1.00 98.25 88 ALA A N 1
ATOM 580 C CA . ALA A 1 88 ? -10.374 11.154 18.112 1.00 98.25 88 ALA A CA 1
ATOM 581 C C . ALA A 1 88 ? -11.795 10.603 18.319 1.00 98.25 88 ALA A C 1
ATOM 583 O O . ALA A 1 88 ? -12.292 10.609 19.446 1.00 98.25 88 ALA A O 1
ATOM 584 N N . ASP A 1 89 ? -12.414 10.066 17.266 1.00 97.94 89 ASP A N 1
ATOM 585 C CA . ASP A 1 89 ? -13.746 9.455 17.338 1.00 97.94 89 ASP A CA 1
ATOM 586 C C . ASP A 1 89 ? -13.766 8.234 18.269 1.00 97.94 89 ASP A C 1
ATOM 588 O O . ASP A 1 89 ? -14.679 8.077 19.083 1.00 97.94 89 ASP A O 1
ATOM 592 N N . VAL A 1 90 ? -12.739 7.379 18.191 1.00 97.94 90 VAL A N 1
ATOM 593 C CA . VAL A 1 90 ? -12.599 6.220 19.085 1.00 97.94 90 VAL A CA 1
ATOM 594 C C . VAL A 1 90 ? -12.437 6.665 20.536 1.00 97.94 90 VAL A C 1
ATOM 596 O O . VAL A 1 90 ? -13.103 6.108 21.407 1.00 97.94 90 VAL A O 1
ATOM 599 N N . GLN A 1 91 ? -11.605 7.675 20.806 1.00 97.69 91 GLN A N 1
ATOM 600 C CA . GLN A 1 91 ? -11.431 8.179 22.169 1.00 97.69 91 GLN A CA 1
ATOM 601 C C . GLN A 1 91 ? -12.740 8.752 22.723 1.00 97.69 91 GLN A C 1
ATOM 603 O O . GLN A 1 91 ? -13.130 8.411 23.835 1.00 97.69 91 GLN A O 1
ATOM 608 N N . ALA A 1 92 ? -13.470 9.537 21.927 1.00 97.25 92 ALA A N 1
ATOM 609 C CA . ALA A 1 92 ? -14.766 10.073 22.336 1.00 97.25 92 ALA A CA 1
ATOM 610 C C . ALA A 1 92 ? -15.788 8.963 22.647 1.00 97.25 92 ALA A C 1
ATOM 612 O O . ALA A 1 92 ? -16.578 9.087 23.583 1.00 97.25 92 ALA A O 1
ATOM 613 N N . ALA A 1 93 ? -15.768 7.864 21.887 1.00 95.44 93 ALA A N 1
ATOM 614 C CA . ALA A 1 93 ? -16.623 6.711 22.148 1.00 95.44 93 ALA A CA 1
ATOM 615 C C . ALA A 1 93 ? -16.243 5.975 23.446 1.00 95.44 93 ALA A C 1
ATOM 617 O O . ALA A 1 93 ? -17.136 5.522 24.162 1.00 95.44 93 ALA A O 1
ATOM 618 N N . ILE A 1 94 ? -14.945 5.872 23.758 1.00 97.62 94 ILE A N 1
ATOM 619 C CA . ILE A 1 94 ? -14.456 5.302 25.022 1.00 97.62 94 ILE A CA 1
ATOM 620 C C . ILE A 1 94 ? -14.916 6.167 26.196 1.00 97.62 94 ILE A C 1
ATOM 622 O O . ILE A 1 94 ? -15.574 5.650 27.095 1.00 97.62 94 ILE A O 1
ATOM 626 N N . ASP A 1 95 ? -14.666 7.476 26.145 1.00 97.19 95 ASP A N 1
ATOM 627 C CA . ASP A 1 95 ? -15.041 8.407 27.215 1.00 97.19 95 ASP A CA 1
ATOM 628 C C . ASP A 1 95 ? -16.565 8.382 27.467 1.00 97.19 95 ASP A C 1
ATOM 630 O O . ASP A 1 95 ? -17.030 8.381 28.609 1.00 97.19 95 ASP A O 1
ATOM 634 N N . ALA A 1 96 ? -17.366 8.300 26.397 1.00 94.88 96 ALA A N 1
ATOM 635 C CA . ALA A 1 96 ? -18.820 8.169 26.499 1.00 94.88 96 ALA A CA 1
ATOM 636 C C . ALA A 1 96 ? -19.258 6.830 27.120 1.00 94.88 96 ALA A C 1
ATOM 638 O O . ALA A 1 96 ? -20.218 6.796 27.893 1.00 94.88 96 ALA A O 1
ATOM 639 N N . ALA A 1 97 ? -18.572 5.730 26.796 1.00 93.75 97 ALA A N 1
ATOM 640 C CA . ALA A 1 97 ? -18.852 4.417 27.370 1.00 93.75 97 ALA A CA 1
ATOM 641 C C . ALA A 1 97 ? -18.478 4.349 28.860 1.00 93.75 97 ALA A C 1
ATOM 643 O O . ALA A 1 97 ? -19.230 3.768 29.643 1.00 93.75 97 ALA A O 1
ATOM 644 N N . GLU A 1 98 ? -17.365 4.968 29.261 1.00 94.44 98 GLU A N 1
ATOM 645 C CA . GLU A 1 98 ? -16.949 5.071 30.665 1.00 94.44 98 GLU A CA 1
ATOM 646 C C . GLU A 1 98 ? -17.940 5.902 31.487 1.00 94.44 98 GLU A C 1
ATOM 648 O O . GLU A 1 98 ? -18.349 5.477 32.568 1.00 94.44 98 GLU A O 1
ATOM 653 N N . GLY A 1 99 ? -18.398 7.039 30.952 1.00 89.56 99 GLY A N 1
ATOM 654 C CA . GLY A 1 99 ? -19.442 7.845 31.591 1.00 89.56 99 GLY A CA 1
ATOM 655 C C . GLY A 1 99 ? -20.748 7.067 31.775 1.00 89.56 99 GLY A C 1
ATOM 656 O O . GLY 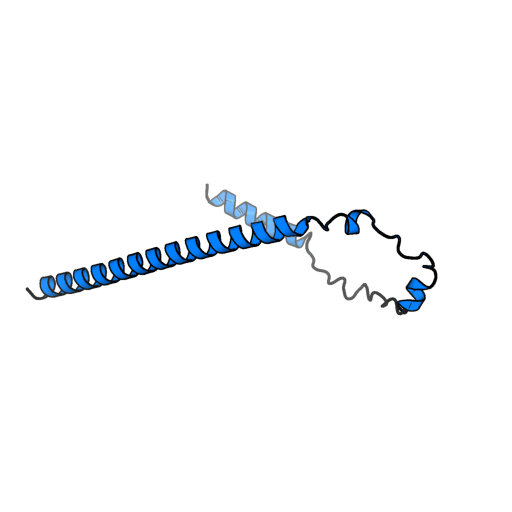A 1 99 ? -21.298 7.025 32.873 1.00 89.56 99 GLY A O 1
ATOM 657 N N . ALA A 1 100 ? -21.201 6.366 30.732 1.00 88.75 100 ALA A N 1
ATOM 658 C CA . ALA A 1 100 ? -22.402 5.535 30.808 1.00 88.75 100 ALA A CA 1
ATOM 659 C C . ALA A 1 100 ? -22.266 4.362 31.798 1.00 88.75 100 ALA A C 1
ATOM 661 O O . ALA A 1 100 ? -23.257 3.964 32.412 1.00 88.75 100 ALA A O 1
ATOM 662 N N . ALA A 1 101 ? -21.061 3.804 31.961 1.00 86.56 101 ALA A N 1
ATOM 663 C CA . ALA 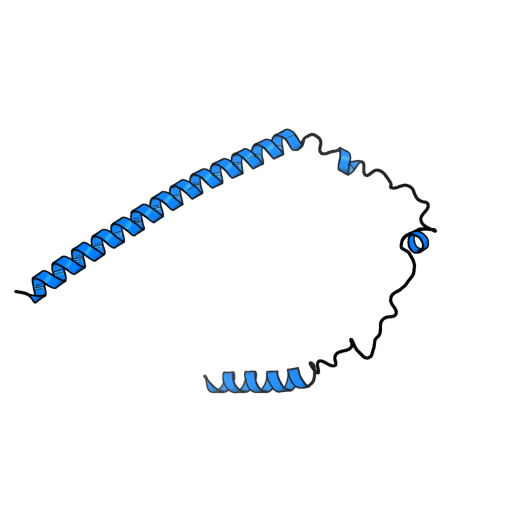A 1 101 ? -20.794 2.768 32.955 1.00 86.56 101 ALA A CA 1
ATOM 664 C C . ALA A 1 101 ? -20.873 3.323 34.386 1.00 86.56 101 ALA A C 1
ATOM 666 O O . ALA A 1 101 ? -21.533 2.716 35.226 1.00 86.56 101 ALA A O 1
ATOM 667 N N . ALA A 1 102 ? -20.289 4.498 34.641 1.00 86.25 102 ALA A N 1
ATOM 668 C CA . ALA A 1 102 ? -20.366 5.160 35.945 1.00 86.25 102 ALA A CA 1
ATOM 669 C C . ALA A 1 102 ? -21.813 5.526 36.329 1.00 86.25 102 ALA A C 1
ATOM 671 O O . ALA A 1 102 ? -22.235 5.290 37.462 1.00 86.2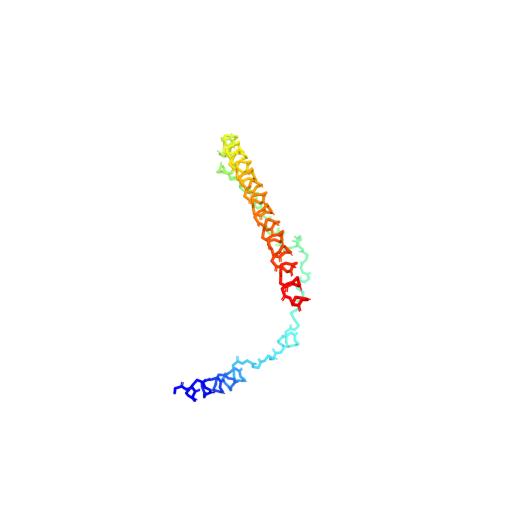5 102 ALA A O 1
ATOM 672 N N . ASP A 1 103 ? -22.601 6.029 35.373 1.00 82.12 103 ASP A N 1
ATOM 673 C CA . ASP A 1 103 ? -24.023 6.334 35.584 1.00 82.12 103 ASP A CA 1
ATOM 674 C C . ASP A 1 103 ? -24.849 5.067 35.885 1.00 82.12 103 ASP A C 1
ATOM 676 O O . ASP A 1 103 ? -25.797 5.098 36.675 1.00 82.12 103 ASP A O 1
ATOM 680 N N . ALA A 1 104 ? -24.498 3.935 35.265 1.00 80.88 104 ALA A N 1
ATOM 681 C CA . ALA A 1 104 ? -25.159 2.656 35.510 1.00 80.88 104 ALA A CA 1
ATOM 682 C C . ALA A 1 104 ? -24.833 2.081 36.900 1.00 80.88 104 ALA A C 1
ATOM 684 O O . ALA A 1 104 ? -25.710 1.476 37.516 1.00 80.88 104 ALA A O 1
ATOM 685 N N . GLU A 1 105 ? -23.611 2.272 37.402 1.00 80.31 105 GLU A N 1
ATOM 686 C CA . GLU A 1 105 ? -23.207 1.842 38.747 1.00 80.31 105 GLU A CA 1
ATOM 687 C C . GLU A 1 105 ? -23.914 2.657 39.848 1.00 80.31 105 GLU A C 1
ATOM 689 O O . GLU A 1 105 ? -24.474 2.060 40.770 1.00 80.31 105 GLU A O 1
ATOM 694 N N . ASP A 1 106 ? -24.010 3.988 39.711 1.00 79.50 106 ASP A N 1
ATOM 695 C CA . ASP A 1 106 ? -24.750 4.850 40.660 1.00 79.50 106 ASP A CA 1
ATOM 696 C C . ASP A 1 106 ? -26.247 4.494 40.719 1.00 79.50 106 ASP A C 1
ATOM 698 O O . ASP A 1 106 ? -26.863 4.478 41.787 1.00 79.50 106 ASP A O 1
ATOM 702 N N . ALA A 1 107 ? -26.840 4.124 39.579 1.00 74.94 107 ALA A N 1
ATOM 703 C CA . ALA A 1 107 ? -28.235 3.692 39.511 1.00 74.94 107 ALA A CA 1
ATOM 704 C C . ALA A 1 107 ? -28.503 2.341 40.206 1.00 74.94 107 ALA A C 1
ATOM 706 O O . ALA A 1 107 ? -29.652 2.068 40.559 1.00 74.94 107 ALA A O 1
ATOM 707 N N . VAL A 1 108 ? -27.482 1.496 40.392 1.00 81.56 108 VAL A N 1
ATOM 708 C CA . VAL A 1 108 ? -27.595 0.195 41.081 1.00 81.56 108 VAL A CA 1
ATOM 709 C C . VAL A 1 108 ? -27.447 0.335 42.603 1.00 81.56 108 VAL A C 1
ATOM 711 O O . VAL A 1 108 ? -28.005 -0.482 43.337 1.00 81.56 108 VAL A O 1
ATOM 714 N N . GLU A 1 109 ? -26.738 1.357 43.095 1.00 74.25 109 GLU A N 1
ATOM 715 C CA . GLU A 1 109 ? -26.534 1.604 44.537 1.00 74.25 109 GLU A CA 1
ATOM 716 C C . GLU A 1 109 ? -27.633 2.454 45.210 1.00 74.25 109 GLU A C 1
ATOM 718 O O . GLU A 1 109 ? -27.621 2.611 46.437 1.00 74.25 109 GLU A O 1
ATOM 723 N N . ARG A 1 110 ? -28.601 2.976 44.446 1.00 49.16 110 ARG A N 1
ATOM 724 C CA . ARG A 1 110 ? -29.769 3.724 44.955 1.00 49.16 110 ARG A CA 1
ATOM 725 C C . ARG A 1 110 ? -31.023 2.872 45.124 1.00 49.16 110 ARG A C 1
ATOM 727 O O . ARG A 1 110 ? -31.792 3.200 46.061 1.00 49.16 110 ARG A O 1
#